Protein 3ZPE (pdb70)

Nearest PDB structures (foldseek):
  4cw8-assembly1_A  TM=9.979E-01  e=3.170E-25  Turkey adenovirus 3
  4d62-assembly1_A  TM=1.005E+00  e=6.856E-25  Avirulent turkey hemorrhagic enteritis virus
  5fjl-assembly1_A  TM=8.825E-01  e=2.917E-10  Raptor siadenovirus A
  5fld-assembly1_A  TM=8.724E-01  e=9.519E-10  Raptor siadenovirus A
  5n83-assembly1_C  TM=3.531E-01  e=8.503E-02  Murine adenovirus 2

Structure (mmCIF, N/CA/C/O backbone):
data_3ZPE
#
_entry.id   3ZPE
#
_cell.length_a   98.570
_cell.length_b   98.570
_cell.length_c   98.570
_cell.angle_alpha   90.00
_cell.angle_beta   90.00
_cell.angle_gamma   90.00
#
_symmetry.space_group_name_H-M   'I 2 3'
#
loop_
_entity.id
_entity.type
_entity.pdbx_description
1 polymer FIBER
2 non-polymer 'PHOSPHATE ION'
3 water water
#
loop_
_atom_site.group_PDB
_atom_site.id
_atom_site.type_symbol
_atom_site.label_atom_id
_atom_site.label_alt_id
_atom_site.label_comp_id
_atom_site.label_asym_id
_atom_site.label_entity_id
_atom_site.label_seq_id
_atom_site.pdbx_PDB_ins_code
_atom_site.Cartn_x
_atom_site.Cartn_y
_atom_site.Cartn_z
_atom_site.occupancy
_atom_site.B_iso_or_equiv
_atom_site.auth_seq_id
_atom_site.auth_comp_id
_atom_site.auth_asym_id
_atom_site.auth_atom_id
_atom_site.pdbx_PDB_model_num
ATOM 1 N N . GLY A 1 53 ? 43.773 40.834 34.054 1.00 61.93 317 GLY A N 1
ATOM 2 C CA . GLY A 1 53 ? 44.675 41.169 32.914 1.00 62.00 317 GLY A CA 1
ATOM 3 C C . GLY A 1 53 ? 43.910 41.408 31.623 1.00 61.70 317 GLY A C 1
ATOM 4 O O . GLY A 1 53 ? 42.679 41.313 31.612 1.00 61.94 317 GLY A O 1
ATOM 5 N N . ARG A 1 54 ? 44.637 41.742 30.547 1.00 61.19 318 ARG A N 1
ATOM 6 C CA . ARG A 1 54 ? 44.069 41.798 29.184 1.00 60.40 318 ARG A CA 1
ATOM 7 C C . ARG A 1 54 ? 44.358 40.514 28.384 1.00 59.03 318 ARG A C 1
ATOM 8 O O . ARG A 1 54 ? 45.151 39.668 28.817 1.00 58.90 318 ARG A O 1
ATOM 16 N N . ALA A 1 55 ? 43.709 40.379 27.225 1.00 57.06 319 ALA A N 1
ATOM 17 C CA . ALA A 1 55 ? 43.650 39.108 26.507 1.00 55.18 319 ALA A CA 1
ATOM 18 C C . ALA A 1 55 ? 44.920 38.785 25.734 1.00 53.99 319 ALA A C 1
ATOM 19 O O . ALA A 1 55 ? 45.339 39.558 24.877 1.00 53.87 319 ALA A O 1
ATOM 21 N N . THR A 1 56 ? 45.518 37.638 26.045 1.00 52.55 320 THR A N 1
ATOM 22 C CA . THR A 1 56 ? 46.751 37.166 25.404 1.00 51.46 320 THR A CA 1
ATOM 23 C C . THR A 1 56 ? 46.460 36.232 24.222 1.00 50.44 320 THR A C 1
ATOM 24 O O . THR A 1 56 ? 45.585 35.371 24.307 1.00 50.34 320 THR A O 1
ATOM 28 N N . ASN A 1 57 ? 47.202 36.391 23.127 1.00 48.70 321 ASN A N 1
ATOM 29 C CA . ASN A 1 57 ? 47.080 35.481 22.001 1.00 46.93 321 ASN A CA 1
ATOM 30 C C . ASN A 1 57 ? 47.801 34.173 22.200 1.00 45.67 321 ASN A C 1
ATOM 31 O O . ASN A 1 57 ? 48.697 34.066 23.027 1.00 45.20 321 ASN A O 1
ATOM 36 N N . GLY A 1 58 ? 47.371 33.176 21.436 1.00 43.98 322 GLY A N 1
ATOM 37 C CA . GLY A 1 58 ? 47.936 31.841 21.456 1.00 42.66 322 GLY A CA 1
ATOM 38 C C . GLY A 1 58 ? 47.353 31.023 20.317 1.00 41.60 322 GLY A C 1
ATOM 39 O O . GLY A 1 58 ? 46.505 31.514 19.578 1.00 41.97 322 GLY A O 1
ATOM 40 N N . GLN A 1 59 ? 47.815 29.786 20.169 1.00 40.93 323 GLN A N 1
ATOM 41 C CA . GLN A 1 59 ? 47.284 28.879 19.161 1.00 40.67 323 GLN A CA 1
ATOM 42 C C . GLN A 1 59 ? 47.584 27.425 19.485 1.00 39.90 323 GLN A C 1
ATOM 43 O O . GLN A 1 59 ? 48.466 27.118 20.302 1.00 40.36 323 GLN A O 1
ATOM 49 N N . PHE A 1 60 ? 46.798 26.551 18.861 1.00 38.52 324 PHE A N 1
ATOM 50 C CA . PHE A 1 60 ? 47.012 25.139 18.855 1.00 37.30 324 PHE A CA 1
ATOM 51 C C . PHE A 1 60 ? 47.306 24.805 17.410 1.00 36.84 324 PHE A C 1
ATOM 52 O O . PHE A 1 60 ? 46.904 25.533 16.497 1.00 37.04 324 PHE A O 1
ATOM 60 N N . VAL A 1 61 ? 47.979 23.685 17.195 1.00 36.54 325 VAL A N 1
ATOM 61 C CA . VAL A 1 61 ? 48.268 23.215 15.847 1.00 36.46 325 VAL A CA 1
ATOM 62 C C . VAL A 1 61 ? 47.800 21.759 15.738 1.00 36.54 325 VAL A C 1
ATOM 63 O O . VAL A 1 61 ? 47.939 20.989 16.684 1.00 35.37 325 VAL A O 1
ATOM 67 N N . THR A 1 62 ? 47.195 21.411 14.603 1.00 36.91 326 THR A N 1
ATOM 68 C CA . THR A 1 62 ? 46.676 20.055 14.379 1.00 37.98 326 THR A CA 1
ATOM 69 C C . THR A 1 62 ? 47.725 19.159 13.725 1.00 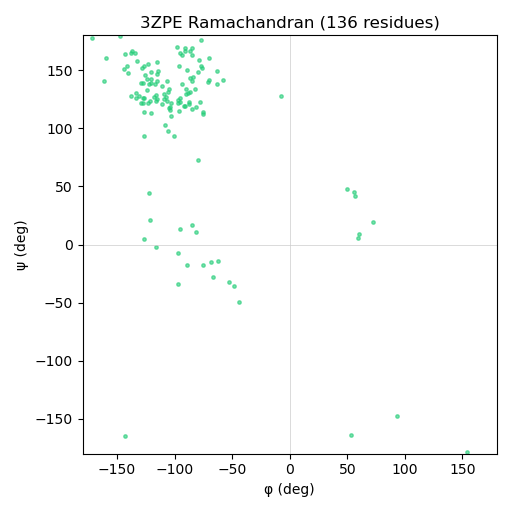39.43 326 THR A C 1
ATOM 70 O O . THR A 1 62 ? 48.761 19.658 13.280 1.00 39.53 326 THR A O 1
ATOM 74 N N . LYS A 1 63 ? 47.449 17.850 13.668 1.00 40.72 327 LYS A N 1
ATOM 75 C CA . LYS A 1 63 ? 48.309 16.870 12.991 1.00 42.24 327 LYS A CA 1
ATOM 76 C C . LYS A 1 63 ? 48.700 17.316 11.583 1.00 42.17 327 LYS A C 1
ATOM 77 O O . LYS A 1 63 ? 49.815 17.071 11.141 1.00 42.68 327 LYS A O 1
ATOM 83 N N . THR A 1 64 ? 47.786 17.980 10.893 1.00 42.68 328 THR A N 1
ATOM 84 C CA . THR A 1 64 ? 48.038 18.394 9.512 1.00 42.69 328 THR A CA 1
ATOM 85 C C . THR A 1 64 ? 48.559 19.823 9.447 1.00 42.68 328 THR A C 1
ATOM 86 O O . THR A 1 64 ? 48.578 20.419 8.385 1.00 43.01 328 THR A O 1
ATOM 90 N N . ALA A 1 65 ? 48.962 20.378 10.587 1.00 42.54 329 ALA A N 1
ATOM 91 C CA . ALA A 1 65 ? 49.524 21.735 10.643 1.00 42.49 329 ALA A CA 1
ATOM 92 C C . ALA A 1 65 ? 48.504 22.866 10.438 1.00 42.54 329 ALA A C 1
ATOM 93 O O . ALA A 1 65 ? 48.881 23.998 10.085 1.00 42.73 329 ALA A O 1
ATOM 95 N N . LYS A 1 66 ? 47.218 22.574 10.635 1.00 41.79 330 LYS A N 1
ATOM 96 C CA . LYS A 1 66 ? 46.238 23.653 10.748 1.00 41.17 330 LYS A CA 1
ATOM 97 C C . LYS A 1 66 ? 46.490 24.367 12.069 1.00 39.97 330 LYS A C 1
ATOM 98 O O . LYS A 1 66 ? 46.801 23.748 13.076 1.00 39.40 330 LYS A O 1
ATOM 104 N N . VAL A 1 67 ? 46.352 25.678 12.041 1.00 39.79 331 VAL A N 1
ATOM 105 C CA . VAL A 1 67 ? 46.578 26.529 13.200 1.00 39.61 331 VAL A CA 1
ATOM 106 C C . VAL A 1 67 ? 45.222 26.998 13.709 1.00 39.15 331 VAL A C 1
ATOM 107 O O . VAL A 1 67 ? 44.450 27.597 12.960 1.00 38.10 331 VAL A O 1
ATOM 111 N N . LEU A 1 68 ? 44.958 26.719 14.991 1.00 39.03 332 LEU A N 1
ATOM 112 C CA . LEU A 1 68 ? 43.720 27.148 15.655 1.00 37.80 332 LEU A CA 1
ATOM 113 C C . LEU A 1 68 ? 44.028 28.266 16.638 1.00 38.00 332 LEU A C 1
ATOM 114 O O . LEU A 1 68 ? 44.552 28.041 17.742 1.00 37.56 332 LEU A O 1
ATOM 119 N N . ARG A 1 69 ? 43.701 29.483 16.232 1.00 38.02 333 ARG A N 1
ATOM 120 C CA . ARG A 1 69 ? 44.045 30.624 17.029 1.00 39.01 333 ARG A CA 1
ATOM 121 C C . ARG A 1 69 ? 43.008 30.898 18.121 1.00 38.69 333 ARG A C 1
ATOM 122 O O . ARG A 1 69 ? 41.803 30.741 17.900 1.00 38.07 333 ARG A O 1
ATOM 130 N N . TYR A 1 70 ? 43.506 31.288 19.294 1.00 37.60 334 TYR A N 1
ATOM 131 C CA . TYR A 1 70 ? 42.663 31.741 20.380 1.00 38.01 334 TYR A CA 1
ATOM 132 C C . TYR A 1 70 ? 43.232 32.963 21.096 1.00 37.94 334 TYR A C 1
ATOM 133 O O . TYR A 1 70 ? 44.402 33.295 20.927 1.00 37.96 334 TYR A O 1
ATOM 142 N N . LYS A 1 71 ? 42.378 33.621 21.876 1.00 38.41 335 LYS A N 1
ATOM 143 C CA . LYS A 1 71 ? 42.768 34.584 22.916 1.00 39.08 335 LYS A CA 1
ATOM 144 C C . LYS A 1 71 ? 42.352 33.992 24.257 1.00 39.54 335 LYS A C 1
ATOM 145 O O . LYS A 1 71 ? 41.316 33.319 24.347 1.00 39.28 335 LYS A O 1
ATOM 151 N N . PHE A 1 72 ? 43.126 34.266 25.304 1.00 39.96 336 PHE A N 1
ATOM 152 C CA . PHE A 1 72 ? 42.762 33.860 26.645 1.00 41.56 336 PHE A CA 1
ATOM 153 C C . PHE A 1 72 ? 43.142 34.865 27.733 1.00 43.19 336 PHE A C 1
ATOM 154 O O . PHE A 1 72 ? 43.983 35.757 27.542 1.00 43.42 336 PHE A O 1
ATOM 162 N N . VAL A 1 73 ? 42.521 34.660 28.884 1.00 44.62 337 VAL A N 1
ATOM 163 C CA . VAL A 1 73 ? 42.754 35.402 30.085 1.00 46.48 337 VAL A CA 1
ATOM 164 C C . VAL A 1 73 ? 42.944 34.353 31.163 1.00 48.23 337 VAL A C 1
ATOM 165 O O . VAL A 1 73 ? 42.125 33.457 31.306 1.00 47.85 337 VAL A O 1
ATOM 169 N N . ARG A 1 74 ? 44.048 34.459 31.900 1.00 50.66 338 ARG A N 1
ATOM 170 C CA . ARG A 1 74 ? 44.409 33.506 32.938 1.00 53.61 338 ARG A CA 1
ATOM 171 C C . ARG A 1 74 ? 44.501 34.272 34.259 1.00 55.18 338 ARG A C 1
ATOM 172 O O . ARG A 1 74 ? 45.376 35.130 34.435 1.00 55.58 338 ARG A O 1
ATOM 180 N N . TRP A 1 75 ? 43.580 33.968 35.170 1.00 56.71 339 TRP A N 1
ATOM 181 C CA . TRP A 1 75 ? 43.465 34.660 36.443 1.00 58.71 339 TRP A CA 1
ATOM 182 C C . TRP A 1 75 ? 43.61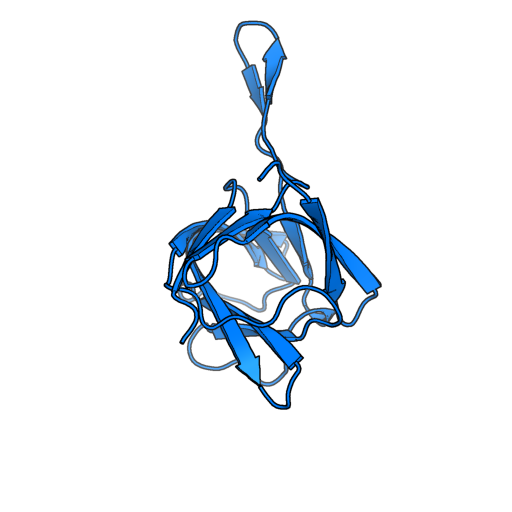1 33.645 37.578 1.00 58.64 339 TRP A C 1
ATOM 183 O O . TRP A 1 75 ? 43.214 33.925 38.705 1.00 59.39 339 TRP A O 1
ATOM 194 N N . ASP A 1 76 ? 44.223 32.492 37.273 1.00 58.86 340 ASP A N 1
ATOM 195 C CA . ASP A 1 76 ? 44.189 31.265 38.107 1.00 57.97 340 ASP A CA 1
ATOM 196 C C . ASP A 1 76 ? 43.523 31.495 39.468 1.00 56.31 340 ASP A C 1
ATOM 197 O O . ASP A 1 76 ? 43.899 32.437 40.180 1.00 56.71 340 ASP A O 1
ATOM 202 N N . ALA A 1 77 ? 42.537 30.676 39.849 1.00 53.43 341 ALA A N 1
ATOM 203 C CA . ALA A 1 77 ? 42.203 29.369 39.260 1.00 50.57 341 ALA A CA 1
ATOM 204 C C . ALA A 1 77 ? 41.353 29.378 37.979 1.00 48.65 341 ALA A C 1
ATOM 205 O O . ALA A 1 77 ? 40.874 28.337 37.534 1.00 48.65 341 ALA A O 1
ATOM 207 N N . LEU A 1 78 ? 41.177 30.540 37.379 1.00 46.37 342 LEU A N 1
ATOM 208 C CA . LEU A 1 78 ? 40.300 30.674 36.243 1.00 44.71 342 LEU A CA 1
ATOM 209 C C . LEU A 1 78 ? 41.081 30.817 34.946 1.00 43.23 342 LEU A C 1
ATOM 210 O O . LEU A 1 78 ? 42.019 31.618 34.860 1.00 43.50 342 LEU A O 1
ATOM 215 N N . LEU A 1 79 ? 40.721 30.033 33.937 1.00 40.39 343 LEU A N 1
ATOM 216 C CA . LEU A 1 79 ? 41.246 30.281 32.609 1.00 38.19 343 LEU A CA 1
ATOM 217 C C . LEU A 1 79 ? 40.087 30.328 31.646 1.00 36.94 343 LEU A C 1
ATOM 218 O O . LEU A 1 79 ? 39.321 29.383 31.549 1.00 36.81 343 LEU A O 1
ATOM 223 N N . ILE A 1 80 ? 39.951 31.448 30.954 1.00 35.34 344 ILE A N 1
ATOM 224 C CA . ILE A 1 80 ? 38.887 31.639 29.999 1.00 33.70 344 ILE A CA 1
ATOM 225 C C . ILE A 1 80 ? 39.523 31.778 28.641 1.00 33.65 344 ILE A C 1
ATOM 226 O O . ILE A 1 80 ? 40.380 32.622 28.450 1.00 33.91 344 ILE A O 1
ATOM 231 N N . ILE A 1 81 ? 39.100 30.951 27.696 1.00 32.76 345 ILE A N 1
ATOM 232 C CA . ILE A 1 81 ? 39.730 30.891 26.372 1.00 32.67 345 ILE A CA 1
ATOM 233 C C . ILE A 1 81 ? 38.692 30.883 25.243 1.00 32.51 345 ILE A C 1
ATOM 234 O O . ILE A 1 81 ? 37.793 30.036 25.223 1.00 33.28 345 ILE A O 1
ATOM 239 N N . GLN A 1 82 ? 38.836 31.807 24.302 1.00 32.00 346 GLN A N 1
ATOM 240 C CA . GLN A 1 82 ? 37.993 31.874 23.119 1.00 32.11 346 GLN A CA 1
ATOM 241 C C . GLN A 1 82 ? 38.784 31.516 21.845 1.00 32.38 346 GLN A C 1
ATOM 242 O O . GLN A 1 82 ? 39.918 31.962 21.680 1.00 32.46 346 GLN A O 1
ATOM 248 N N . PHE A 1 83 ? 38.195 30.711 20.956 1.00 31.77 347 PHE A N 1
ATOM 249 C CA . PHE A 1 83 ? 38.765 30.501 19.613 1.00 31.26 347 PHE A CA 1
ATOM 250 C C . PHE A 1 83 ? 38.329 31.662 18.721 1.00 31.76 347 PHE A C 1
ATOM 251 O O . PHE A 1 83 ? 37.160 32.063 18.747 1.00 31.52 347 PHE A O 1
ATOM 259 N N . ILE A 1 84 ? 39.267 32.226 17.963 1.00 32.64 348 ILE A N 1
ATOM 260 C CA . ILE A 1 84 ? 39.024 33.509 17.274 1.00 33.53 348 ILE A CA 1
ATOM 261 C C . ILE A 1 84 ? 39.041 33.463 15.739 1.00 34.36 348 ILE A C 1
ATOM 262 O O . ILE A 1 84 ? 38.808 34.481 15.098 1.00 34.71 348 ILE A O 1
ATOM 267 N N . ASP A 1 85 ? 39.320 32.296 15.155 1.00 35.17 349 ASP A N 1
ATOM 268 C CA . ASP A 1 85 ? 39.385 32.149 13.695 1.00 35.64 349 ASP A CA 1
ATOM 269 C C . ASP A 1 85 ? 38.049 32.332 12.995 1.00 35.81 349 ASP A C 1
ATOM 270 O O . ASP A 1 85 ? 38.007 32.725 11.830 1.00 36.03 349 ASP A O 1
ATOM 275 N N . ASN A 1 86 ? 36.959 32.025 13.693 1.00 35.42 350 ASN A N 1
ATOM 276 C CA . ASN A 1 86 ? 35.646 32.022 13.063 1.00 35.51 350 ASN A CA 1
ATOM 277 C C . ASN A 1 86 ? 34.633 32.964 13.719 1.00 36.12 350 ASN A C 1
ATOM 278 O O . ASN A 1 86 ? 33.465 32.590 13.910 1.00 35.79 350 ASN A O 1
ATOM 283 N N . ILE A 1 87 ? 35.050 34.185 14.043 1.00 36.62 351 ILE A N 1
ATOM 284 C CA . ILE A 1 87 ? 34.105 35.141 14.607 1.00 37.58 351 ILE A CA 1
ATOM 285 C C . ILE A 1 87 ? 33.236 35.640 13.462 1.00 38.61 351 ILE A C 1
ATOM 286 O O . ILE A 1 87 ? 33.738 36.278 12.537 1.00 39.88 351 ILE A O 1
ATOM 291 N N . GLY A 1 88 ? 31.946 35.325 13.488 1.00 38.38 352 GLY A N 1
ATOM 292 C CA . GLY A 1 88 ? 31.089 35.734 12.384 1.00 39.08 352 GLY A CA 1
ATOM 293 C C . GLY A 1 88 ? 30.878 37.239 12.403 1.00 40.04 352 GLY A C 1
ATOM 294 O O . GLY A 1 88 ? 31.075 37.882 13.431 1.00 39.83 352 GLY A O 1
ATOM 295 N N . VAL A 1 89 ? 30.471 37.797 11.269 1.00 41.58 353 VAL A N 1
ATOM 296 C CA . VAL A 1 89 ? 30.225 39.243 11.149 1.00 43.71 353 VAL A CA 1
ATOM 297 C C . VAL A 1 89 ? 28.998 39.485 10.280 1.00 44.38 353 VAL A C 1
ATOM 298 O O . VAL A 1 89 ? 28.649 38.645 9.434 1.00 44.53 353 VAL A O 1
ATOM 302 N 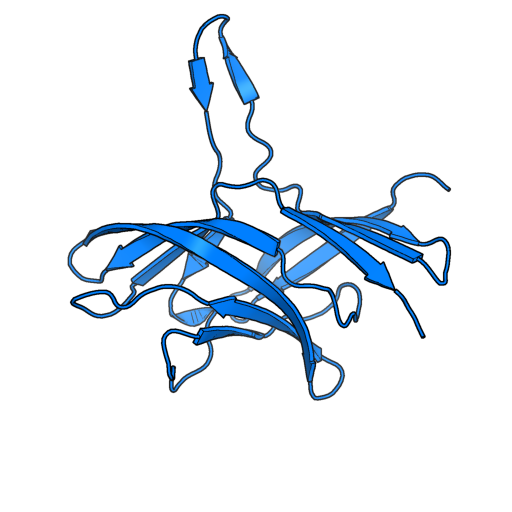N . MET A 1 90 ? 28.338 40.617 10.515 1.00 45.48 354 MET A N 1
ATOM 303 C CA . MET A 1 90 ? 27.401 41.163 9.559 1.00 47.19 354 MET A CA 1
ATOM 304 C C . MET A 1 90 ? 28.201 41.918 8.524 1.00 48.64 354 MET A C 1
ATOM 305 O O . MET A 1 90 ? 28.925 42.860 8.857 1.00 48.40 354 MET A O 1
ATOM 310 N N . GLU A 1 91 ? 28.105 41.461 7.279 1.00 50.44 355 GLU A N 1
ATOM 311 C CA . GLU A 1 91 ? 28.910 42.005 6.182 1.00 52.20 355 GLU A CA 1
ATOM 312 C C . GLU A 1 91 ? 28.226 43.181 5.499 1.00 53.14 355 GLU A C 1
ATOM 313 O O . GLU A 1 91 ? 28.862 43.957 4.773 1.00 54.12 355 GLU A O 1
ATOM 319 N N . ASN A 1 92 ? 26.925 43.289 5.723 1.00 53.43 356 ASN A N 1
ATOM 320 C CA . ASN A 1 92 ? 26.175 44.443 5.321 1.00 53.98 356 ASN A CA 1
ATOM 321 C C . ASN A 1 92 ? 25.083 44.600 6.362 1.00 53.78 356 ASN A C 1
ATOM 322 O O . ASN A 1 92 ? 25.025 43.800 7.302 1.00 53.79 356 ASN A O 1
ATOM 327 N N . PRO A 1 93 ? 24.224 45.633 6.219 1.00 53.37 357 PRO A N 1
ATOM 328 C CA . PRO A 1 93 ? 23.211 45.839 7.255 1.00 52.49 357 PRO A CA 1
ATOM 329 C C . PRO A 1 93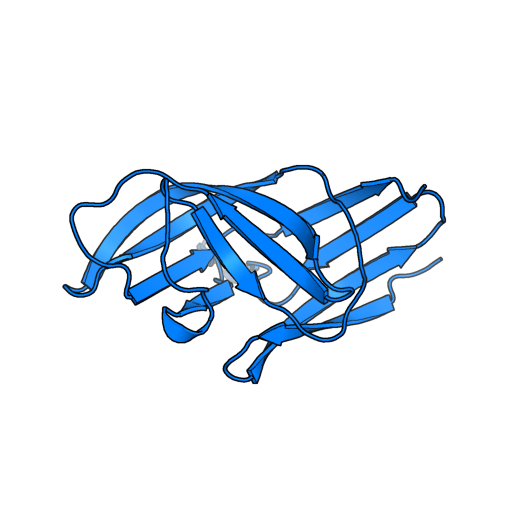 ? 22.179 44.719 7.467 1.00 51.17 357 PRO A C 1
ATOM 330 O O . PRO A 1 93 ? 21.506 44.745 8.490 1.00 51.17 357 PRO A O 1
ATOM 334 N N . THR A 1 94 ? 22.054 43.757 6.550 1.00 49.41 358 THR A N 1
ATOM 335 C CA . THR A 1 94 ? 21.038 42.699 6.710 1.00 48.40 358 THR A CA 1
ATOM 336 C C . THR A 1 94 ? 21.552 41.250 6.618 1.00 47.21 358 THR A C 1
ATOM 337 O O . THR A 1 94 ? 20.759 40.317 6.662 1.00 46.82 358 THR A O 1
ATOM 341 N N . PHE A 1 95 ? 22.860 41.048 6.501 1.00 45.86 359 PHE A N 1
ATOM 342 C CA . PHE A 1 95 ? 23.362 39.688 6.302 1.00 44.61 359 PHE A CA 1
ATOM 343 C C . PHE A 1 95 ? 24.427 39.296 7.310 1.00 43.29 359 PHE A C 1
ATOM 344 O O . PHE A 1 95 ? 25.429 39.995 7.477 1.00 43.01 359 PHE A O 1
ATOM 352 N N . TYR A 1 96 ? 24.196 38.166 7.976 1.00 42.14 360 TYR A N 1
ATOM 353 C CA . TYR A 1 96 ? 25.167 37.626 8.917 1.00 40.69 360 TYR A CA 1
ATOM 354 C C . TYR A 1 96 ? 25.880 36.420 8.321 1.00 40.75 360 TYR A C 1
ATOM 355 O O . TYR A 1 96 ? 25.269 35.393 8.050 1.00 40.79 360 TYR A O 1
ATOM 364 N N . ARG A 1 97 ? 27.188 36.526 8.153 1.00 40.96 361 ARG A N 1
ATOM 365 C CA . ARG A 1 97 ? 27.942 35.366 7.726 1.00 41.15 361 ARG A CA 1
ATOM 366 C C . ARG A 1 97 ? 28.558 34.594 8.895 1.00 40.01 361 ARG A C 1
ATOM 367 O O . ARG A 1 97 ? 29.341 35.152 9.653 1.00 39.81 361 ARG A O 1
ATOM 375 N N . ASN A 1 98 ? 28.238 33.310 9.019 1.00 39.31 362 ASN A N 1
ATOM 376 C CA . ASN A 1 98 ? 28.985 32.448 9.926 1.00 38.99 362 ASN A CA 1
ATOM 377 C C . ASN A 1 98 ? 30.285 32.084 9.312 1.00 38.31 362 ASN A C 1
ATOM 378 O O . ASN A 1 98 ? 30.411 32.008 8.099 1.00 39.12 362 ASN A O 1
ATOM 383 N N . LYS A 1 99 ? 31.241 31.791 10.170 1.00 37.46 363 LYS A N 1
ATOM 384 C CA . LYS A 1 99 ? 32.520 31.327 9.737 1.00 37.06 363 LYS A CA 1
ATOM 385 C C . LYS A 1 99 ? 32.770 29.988 10.397 1.00 36.70 363 LYS A C 1
ATOM 386 O O . LYS A 1 99 ? 32.238 29.720 11.461 1.00 36.24 363 LYS A O 1
ATOM 392 N N . SER A 1 100 ? 33.607 29.161 9.779 1.00 36.31 364 SER A N 1
ATOM 393 C CA . SER A 1 100 ? 33.820 27.805 10.263 1.00 35.79 364 SER A CA 1
ATOM 394 C C . SER A 1 100 ? 35.233 27.577 10.732 1.00 35.31 364 SER A C 1
ATOM 395 O O . SER A 1 100 ? 36.167 28.036 10.089 1.00 33.95 364 SER A O 1
ATOM 398 N N . ILE A 1 101 ? 35.389 26.838 11.831 1.00 34.49 365 ILE A N 1
ATOM 399 C CA . ILE A 1 101 ? 36.635 26.132 12.028 1.00 34.99 365 ILE A CA 1
ATOM 400 C C . ILE A 1 101 ? 36.476 24.782 11.335 1.00 35.71 365 ILE A C 1
ATOM 401 O O . ILE A 1 101 ? 35.598 23.985 11.674 1.00 35.38 365 ILE A O 1
ATOM 406 N N . GLU A 1 102 ? 37.346 24.532 10.376 1.00 36.92 366 GLU A N 1
ATOM 407 C CA . GLU A 1 102 ? 37.215 23.383 9.504 1.00 38.57 366 GLU A CA 1
ATOM 408 C C . GLU A 1 102 ? 38.224 22.321 9.920 1.00 38.96 366 GLU A C 1
ATOM 409 O O . GLU A 1 102 ? 39.424 22.542 9.865 1.00 39.19 366 GLU A O 1
ATOM 415 N N . LEU A 1 103 ? 37.731 21.176 10.365 1.00 38.91 367 LEU A N 1
ATOM 416 C CA . LEU A 1 103 ? 38.608 20.094 10.751 1.00 39.56 367 LEU A CA 1
ATOM 417 C C . LEU A 1 103 ? 38.400 18.893 9.836 1.00 39.68 367 LEU A C 1
ATOM 418 O O . LEU A 1 103 ? 37.282 18.396 9.704 1.00 39.16 367 LEU A O 1
ATOM 423 N N . ARG A 1 104 ? 39.477 18.445 9.199 1.00 40.56 368 ARG A N 1
ATOM 424 C CA . ARG A 1 104 ? 39.412 17.337 8.226 1.00 41.87 368 ARG A CA 1
ATOM 425 C C . ARG A 1 104 ? 39.631 15.982 8.879 1.00 41.69 368 ARG A C 1
ATOM 426 O O . ARG A 1 104 ? 40.101 15.921 10.014 1.00 41.62 368 ARG A O 1
ATOM 434 N N . SER A 1 105 ? 39.322 14.913 8.132 1.00 41.57 369 SER A N 1
ATOM 435 C CA . SER A 1 105 ? 39.551 13.510 8.523 1.00 41.82 369 SER A CA 1
ATOM 436 C C . SER A 1 105 ? 40.909 13.261 9.152 1.00 40.78 369 SER A C 1
ATOM 437 O O . SER A 1 105 ? 41.018 12.624 10.190 1.00 39.94 369 SER A O 1
ATOM 440 N N . ALA A 1 106 ? 41.938 13.746 8.474 1.00 40.38 370 ALA A N 1
ATOM 441 C CA . ALA A 1 106 ? 43.317 13.565 8.880 1.00 40.57 370 ALA A CA 1
ATOM 442 C C . ALA A 1 106 ? 43.720 14.314 10.176 1.00 40.85 370 ALA A C 1
ATOM 443 O O . ALA A 1 106 ? 44.775 14.010 10.744 1.00 40.62 370 ALA A O 1
ATOM 445 N N . ASP A 1 107 ? 42.901 15.285 10.624 1.00 41.16 371 ASP A N 1
ATOM 446 C CA . ASP A 1 107 ? 43.064 15.924 11.958 1.00 41.62 371 ASP A CA 1
ATOM 447 C C . ASP A 1 107 ? 42.595 15.038 13.131 1.00 42.26 371 ASP A C 1
ATOM 448 O O . ASP A 1 107 ? 42.963 15.292 14.289 1.00 41.88 371 ASP A O 1
ATOM 453 N N . PHE A 1 108 ? 41.790 14.009 12.832 1.00 43.37 372 PHE A N 1
ATOM 454 C CA . PHE A 1 108 ? 41.208 13.123 13.865 1.00 44.80 372 PHE A CA 1
ATOM 455 C C . PHE A 1 108 ? 41.978 11.828 14.102 1.00 45.69 372 PHE A C 1
ATOM 456 O O . PHE A 1 108 ? 42.646 11.313 13.200 1.00 46.38 372 PHE A O 1
ATOM 464 N N . LEU A 1 109 ? 41.855 11.284 15.309 1.00 46.65 373 LEU A N 1
ATOM 465 C CA . LEU A 1 109 ? 42.422 9.973 15.614 1.00 47.65 373 LEU A CA 1
ATOM 466 C C . LEU A 1 109 ? 41.596 8.824 15.035 1.00 49.09 373 LEU A C 1
ATOM 467 O O . LEU A 1 109 ? 40.375 8.939 14.844 1.00 49.36 373 LEU A O 1
ATOM 472 N N . SER A 1 110 ? 42.288 7.721 14.751 1.00 50.75 374 SER A N 1
ATOM 473 C CA . SER A 1 110 ? 41.675 6.480 14.276 1.00 52.21 374 SER A CA 1
ATOM 474 C C . SER A 1 110 ? 42.029 5.316 15.224 1.00 53.24 374 SER A C 1
ATOM 475 O O . SER A 1 110 ? 43.171 5.240 15.710 1.00 53.57 374 SER A O 1
ATOM 478 N N . PRO A 1 111 ? 41.051 4.427 15.540 1.00 54.19 375 PRO A N 1
ATOM 479 C CA . PRO A 1 111 ? 39.626 4.383 15.124 1.00 54.67 375 PRO A CA 1
ATOM 480 C C . PRO A 1 111 ? 38.689 5.324 15.900 1.00 54.88 375 PRO A C 1
ATOM 481 O O . PRO A 1 111 ? 38.893 5.584 17.093 1.00 55.50 375 PRO A O 1
ATOM 485 N N . MET A 1 112 ? 37.656 5.810 15.223 1.00 54.88 376 MET A N 1
ATOM 486 C CA . MET A 1 112 ? 36.635 6.617 15.857 1.00 54.83 376 MET A CA 1
ATOM 487 C C . MET A 1 112 ? 35.566 5.694 16.455 1.00 54.22 376 MET A C 1
ATOM 488 O O . MET A 1 112 ? 35.055 4.802 15.776 1.00 54.32 376 MET A O 1
ATOM 493 N N . LEU A 1 113 ? 35.214 5.925 17.716 1.00 53.40 377 LEU A N 1
ATOM 494 C CA . LEU A 1 113 ? 34.146 5.168 18.366 1.00 52.53 377 LEU A CA 1
ATOM 495 C C . LEU A 1 113 ? 33.053 6.055 18.930 1.00 51.52 377 LEU A C 1
ATOM 496 O O . LEU A 1 113 ? 33.353 7.110 19.473 1.00 51.59 377 LEU A O 1
ATOM 501 N N . ASN A 1 114 ? 31.798 5.617 18.832 1.00 50.45 378 ASN A N 1
ATOM 502 C CA . ASN A 1 114 ? 30.665 6.299 19.502 1.00 49.52 378 ASN A CA 1
ATOM 503 C C . ASN A 1 114 ? 30.479 7.788 19.136 1.00 47.54 378 ASN A C 1
ATOM 504 O O . ASN A 1 114 ? 30.205 8.620 20.006 1.00 47.04 378 ASN A O 1
ATOM 509 N N . ASN A 1 115 ? 30.635 8.105 17.852 1.00 44.93 379 ASN A N 1
ATOM 510 C CA . ASN A 1 115 ? 30.518 9.473 17.364 1.00 43.36 379 ASN A CA 1
ATOM 511 C C . ASN A 1 115 ? 31.363 10.458 18.192 1.00 40.85 379 ASN A C 1
ATOM 512 O O . ASN A 1 115 ? 30.894 11.505 18.628 1.00 39.44 379 ASN A O 1
ATOM 517 N N . THR A 1 116 ? 32.613 10.079 18.412 1.00 38.77 380 THR A N 1
ATOM 518 C CA . THR A 1 116 ? 33.550 10.869 19.179 1.00 36.69 380 THR A CA 1
ATOM 519 C C . THR A 1 116 ? 34.789 11.072 18.328 1.00 36.26 380 THR A C 1
ATOM 520 O O . THR A 1 116 ? 35.465 10.108 17.989 1.00 36.01 380 THR A O 1
ATOM 524 N N . TYR A 1 117 ? 35.049 12.322 17.943 1.00 35.31 381 TYR A N 1
ATOM 525 C CA . TYR A 1 117 ? 36.198 12.636 17.118 1.00 35.32 381 TYR A CA 1
ATOM 526 C C . TYR A 1 117 ? 37.209 13.389 17.942 1.00 35.09 381 TYR A C 1
ATOM 527 O O . TYR A 1 117 ? 36.908 14.403 18.554 1.00 34.14 381 TYR A O 1
ATOM 536 N N . ILE A 1 118 ? 38.422 12.861 17.951 1.00 35.27 382 ILE A N 1
ATOM 537 C CA . ILE A 1 118 ? 39.473 13.354 18.797 1.00 35.25 382 ILE A CA 1
ATOM 538 C C . ILE A 1 118 ? 40.521 14.021 17.943 1.00 36.32 382 ILE A C 1
ATOM 539 O O . ILE A 1 118 ? 41.100 13.390 17.048 1.00 36.34 382 ILE A O 1
ATOM 544 N N . VAL A 1 119 ? 40.748 15.300 18.234 1.00 36.81 383 VAL A N 1
ATOM 545 C CA . VAL A 1 119 ? 41.723 16.108 17.552 1.00 37.06 383 VAL A CA 1
ATOM 546 C C . VAL A 1 119 ? 42.939 16.315 18.466 1.00 37.72 383 VAL A C 1
ATOM 547 O O . VAL A 1 119 ? 42.907 17.171 19.350 1.00 38.09 383 VAL A O 1
ATOM 551 N N . PRO A 1 120 ? 44.010 15.508 18.281 1.00 38.53 384 PRO A N 1
ATOM 552 C CA . PRO A 1 120 ? 45.246 15.774 19.031 1.00 38.92 384 PRO A CA 1
ATOM 553 C C . PRO A 1 120 ? 45.803 17.131 18.622 1.00 39.12 384 PRO A C 1
ATOM 554 O O . PRO A 1 120 ? 45.774 17.487 17.443 1.00 38.43 384 PRO A O 1
ATOM 558 N N . LEU A 1 121 ? 46.262 17.892 19.604 1.00 39.67 385 LEU A N 1
ATOM 559 C CA . LEU A 1 121 ? 46.771 19.239 19.361 1.00 40.91 385 LEU A CA 1
ATOM 560 C C . LEU A 1 121 ? 48.181 19.424 19.935 1.00 42.38 385 LEU A C 1
ATOM 561 O O . LEU A 1 121 ? 48.593 18.750 20.880 1.00 41.67 385 LEU A O 1
ATOM 566 N N . ASN A 1 122 ? 48.925 20.332 19.345 1.00 44.87 386 ASN A N 1
ATOM 567 C CA . ASN A 1 122 ? 50.225 20.668 19.892 1.00 47.97 386 ASN A CA 1
ATOM 568 C C . ASN A 1 122 ? 50.268 22.136 20.253 1.00 48.43 386 ASN A C 1
ATOM 569 O O . ASN A 1 122 ? 49.689 22.982 19.552 1.00 49.03 386 ASN A O 1
ATOM 574 N N . GLY A 1 123 ? 50.940 22.432 21.359 1.00 49.13 387 GLY A N 1
ATOM 575 C CA . GLY A 1 123 ? 51.169 23.810 21.767 1.00 49.56 387 GLY A CA 1
ATOM 576 C C . GLY A 1 123 ? 50.073 24.237 22.712 1.00 50.02 387 GLY A C 1
ATOM 577 O O . GLY A 1 123 ? 49.577 23.429 23.500 1.00 49.78 387 GLY A O 1
ATOM 578 N N . GLY A 1 124 ? 49.729 25.521 22.642 1.00 50.40 388 GLY A N 1
ATOM 579 C CA . GLY A 1 124 ? 48.621 26.093 23.409 1.00 50.52 388 GLY A CA 1
ATOM 580 C C . GLY A 1 124 ? 48.652 25.847 24.908 1.00 50.27 388 GLY A C 1
ATOM 581 O O . GLY A 1 124 ? 49.683 25.466 25.463 1.00 50.80 388 GLY A O 1
ATOM 582 N N . VAL A 1 125 ? 47.502 26.063 25.543 1.00 49.80 389 VAL A N 1
ATOM 583 C CA . VAL A 1 125 ? 47.284 25.818 26.962 1.00 48.66 389 VAL A CA 1
ATOM 584 C C . VAL A 1 125 ? 46.861 24.354 27.198 1.00 47.88 389 VAL A C 1
ATOM 585 O O . VAL A 1 125 ? 46.535 23.639 26.249 1.00 47.85 389 VAL A O 1
ATOM 589 N N . ARG A 1 126 ? 46.894 23.904 28.451 1.00 47.14 390 ARG A N 1
ATOM 590 C CA . ARG A 1 126 ? 46.595 22.513 28.803 1.00 46.27 390 ARG A CA 1
ATOM 591 C C . ARG A 1 126 ? 45.522 22.428 29.875 1.00 44.91 390 ARG A C 1
ATOM 592 O O . ARG A 1 126 ? 45.830 22.469 31.079 1.00 45.21 390 ARG A O 1
ATOM 600 N N . VAL A 1 127 ? 44.268 22.286 29.441 1.00 42.87 391 VAL A N 1
ATOM 601 C CA . VAL A 1 127 ? 43.118 22.363 30.342 1.00 40.67 391 VAL A CA 1
ATOM 602 C C . VAL A 1 127 ? 42.177 21.179 30.228 1.00 39.29 391 VAL A C 1
ATOM 603 O O . VAL A 1 127 ? 42.095 20.543 29.183 1.00 38.58 391 VAL A O 1
ATOM 607 N N . GLU A 1 128 ? 41.502 20.899 31.341 1.00 37.45 392 GLU A N 1
ATOM 608 C CA . GLU A 1 128 ? 40.343 20.051 31.394 1.00 36.21 392 GLU A CA 1
ATOM 609 C C . GLU A 1 128 ? 39.133 20.990 31.454 1.00 34.72 392 GLU A C 1
ATOM 610 O O . GLU A 1 128 ? 38.737 21.463 32.541 1.00 35.06 392 GLU A O 1
ATOM 616 N N . SER A 1 129 ? 38.565 21.294 30.293 1.00 31.58 393 SER A N 1
ATOM 617 C CA . SER A 1 1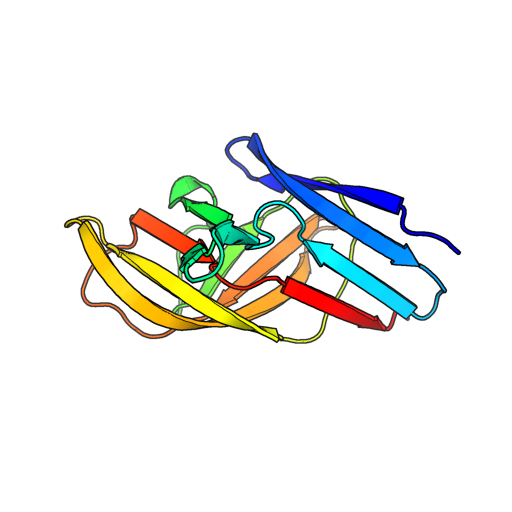29 ? 37.477 22.256 30.247 1.00 29.88 393 SER A CA 1
ATOM 618 C C . SER A 1 129 ? 36.112 21.586 30.536 1.00 28.56 393 SER A C 1
ATOM 619 O O . SER A 1 129 ? 35.986 20.352 30.524 1.00 28.42 393 SER A O 1
ATOM 622 N N . PRO A 1 130 ? 35.083 22.397 30.739 1.00 27.25 394 PRO A N 1
ATOM 623 C CA . PRO A 1 130 ? 33.743 21.823 30.661 1.00 26.99 394 PRO A CA 1
ATOM 624 C C . PRO A 1 130 ? 33.361 21.616 29.198 1.00 26.34 394 PRO A C 1
ATOM 625 O O . PRO A 1 130 ? 34.137 21.966 28.275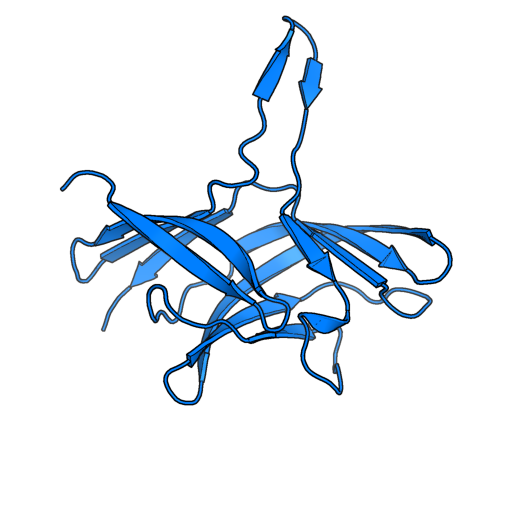 1.00 25.65 394 PRO A O 1
ATOM 629 N N . THR A 1 131 ? 32.190 21.017 29.003 1.00 26.51 395 THR A N 1
ATOM 630 C CA . THR A 1 131 ? 31.656 20.721 27.689 1.00 26.37 395 THR A CA 1
ATOM 631 C C . THR A 1 131 ? 30.837 21.897 27.265 1.00 27.01 395 THR A C 1
ATOM 632 O O . THR A 1 131 ? 30.062 22.427 28.058 1.00 26.67 395 THR A O 1
ATOM 636 N N . ILE A 1 132 ? 31.044 22.329 26.022 1.00 27.21 396 ILE A N 1
ATOM 637 C CA . ILE A 1 132 ? 30.231 23.379 25.433 1.00 27.12 396 ILE A CA 1
ATOM 638 C C . ILE A 1 132 ? 29.577 22.808 24.203 1.00 27.30 396 ILE A C 1
ATOM 639 O O . ILE A 1 132 ? 30.207 22.050 23.478 1.00 26.66 396 ILE A O 1
ATOM 644 N N . PRO A 1 133 ? 28.292 23.137 23.997 1.00 27.38 397 PRO A N 1
ATOM 645 C CA . PRO A 1 133 ? 27.585 22.726 22.812 1.00 27.57 397 PRO A CA 1
ATOM 646 C C . PRO A 1 133 ? 27.864 23.695 21.674 1.00 27.52 397 PRO A C 1
ATOM 647 O O . PRO A 1 133 ? 28.002 24.904 21.909 1.00 27.86 397 PRO A O 1
ATOM 651 N N . VAL A 1 134 ? 27.947 23.184 20.454 1.00 27.03 398 VAL A N 1
ATOM 652 C CA . VAL A 1 134 ? 28.286 24.034 19.299 1.00 27.29 398 VAL A CA 1
ATOM 653 C C . VAL A 1 134 ? 27.402 23.717 18.090 1.00 28.75 398 VAL A C 1
ATOM 654 O O . VAL A 1 134 ? 26.709 22.696 18.098 1.00 28.52 398 VAL A O 1
ATOM 658 N N . GLN A 1 135 ? 27.416 24.591 17.075 1.00 29.50 399 GLN A N 1
ATOM 659 C CA . GLN A 1 135 ? 26.796 24.284 15.781 1.00 31.10 399 GLN A CA 1
ATOM 660 C C . GLN A 1 135 ? 27.844 23.579 14.959 1.00 31.75 399 GLN A C 1
ATOM 661 O O . GLN A 1 135 ? 28.936 24.098 14.763 1.00 32.38 399 GLN A O 1
ATOM 667 N N . LEU A 1 136 ? 27.528 22.371 14.515 1.00 32.77 400 LEU A N 1
ATOM 668 C CA . LEU A 1 136 ? 28.409 21.616 13.646 1.00 33.64 400 LEU A CA 1
ATOM 669 C C . LEU A 1 136 ? 27.774 21.438 12.290 1.00 34.19 400 LEU A C 1
ATOM 670 O O . LEU A 1 136 ? 26.547 21.338 12.173 1.00 34.24 400 LEU A O 1
ATOM 675 N N . GLU A 1 137 ? 28.611 21.367 11.274 1.00 34.85 401 GLU A N 1
ATOM 676 C CA . GLU A 1 137 ? 28.185 20.814 10.012 1.00 36.10 401 GLU A CA 1
ATOM 677 C C . GLU A 1 137 ? 29.140 19.679 9.740 1.00 36.20 401 GLU A C 1
ATOM 678 O O . GLU A 1 137 ? 30.354 19.871 9.730 1.00 36.07 401 GLU A O 1
ATOM 684 N N . VAL A 1 138 ? 28.581 18.487 9.583 1.00 37.29 402 VAL A N 1
ATOM 685 C CA . VAL A 1 138 ? 29.343 17.270 9.348 1.00 37.92 402 VAL A CA 1
ATOM 686 C C . VAL A 1 138 ? 29.231 16.930 7.861 1.00 38.97 402 VAL A C 1
ATOM 687 O O . VAL A 1 138 ? 28.139 16.597 7.382 1.00 39.02 402 VAL A O 1
ATOM 691 N N . ILE A 1 139 ? 30.352 17.076 7.141 1.00 39.32 403 ILE A N 1
ATOM 692 C CA . ILE A 1 139 ? 30.445 16.798 5.693 1.00 39.99 403 ILE A CA 1
ATOM 693 C C . ILE A 1 139 ? 30.876 15.332 5.467 1.00 40.42 403 ILE A C 1
ATOM 694 O O . ILE A 1 139 ? 31.966 14.928 5.889 1.00 39.21 403 ILE A O 1
ATOM 699 N N . LEU A 1 140 ? 30.029 14.547 4.806 1.00 41.35 404 LEU A N 1
ATOM 700 C CA . LEU A 1 140 ? 30.363 13.151 4.502 1.00 43.26 404 LEU A CA 1
ATOM 701 C C . LEU A 1 140 ? 31.185 13.012 3.218 1.00 44.52 404 LEU A C 1
ATOM 702 O O . LEU A 1 140 ? 31.215 13.928 2.399 1.00 44.25 404 LEU A O 1
ATOM 707 N N . GLU A 1 141 ? 31.832 11.863 3.029 1.00 46.76 405 GLU A N 1
ATOM 708 C CA . GLU A 1 141 ? 32.612 11.611 1.800 1.00 48.89 405 GLU A CA 1
ATOM 709 C C . GLU A 1 141 ? 31.841 11.838 0.495 1.00 49.42 405 GLU A C 1
ATOM 710 O O . GLU A 1 141 ? 32.424 12.264 -0.507 1.00 49.74 405 GLU A O 1
ATOM 716 N N . ASN A 1 142 ? 30.537 11.576 0.517 1.00 50.52 406 ASN A N 1
ATOM 717 C CA . ASN A 1 142 ? 29.697 11.780 -0.654 1.00 51.87 406 ASN A CA 1
ATOM 718 C C . ASN A 1 142 ? 29.194 13.237 -0.789 1.00 52.47 406 ASN A C 1
ATOM 719 O O . ASN A 1 142 ? 28.235 13.507 -1.530 1.00 52.89 406 ASN A O 1
ATOM 724 N N . ASN A 1 143 ? 29.850 14.148 -0.058 1.00 52.77 407 ASN A N 1
ATOM 725 C CA . ASN A 1 143 ? 29.503 15.595 0.064 1.00 52.44 407 ASN A CA 1
ATOM 726 C C . ASN A 1 143 ? 28.116 15.917 0.613 1.00 51.50 407 ASN A C 1
ATOM 727 O O . ASN A 1 143 ? 27.704 17.082 0.651 1.00 51.42 407 ASN A O 1
ATOM 732 N N . SER A 1 144 ? 27.395 14.886 1.032 1.00 50.78 408 SER A N 1
ATOM 733 C CA . SER A 1 144 ? 26.203 15.087 1.834 1.00 50.36 408 SER A CA 1
ATOM 734 C C . SER A 1 144 ? 26.645 15.745 3.161 1.00 49.91 408 SER A C 1
ATOM 735 O O . SER A 1 144 ? 27.779 15.518 3.613 1.00 49.41 408 SER A O 1
ATOM 738 N N . SER A 1 145 ? 25.777 16.575 3.758 1.00 49.12 409 SER A N 1
ATOM 739 C CA . SER A 1 145 ? 26.111 17.254 5.015 1.00 48.38 409 SER A CA 1
ATOM 740 C C . SER A 1 145 ? 24.941 17.332 5.992 1.00 47.82 409 SER A C 1
ATOM 741 O O . SER A 1 145 ? 23.767 17.438 5.588 1.00 47.98 409 SER A O 1
ATOM 744 N N . PHE A 1 146 ? 25.287 17.285 7.279 1.00 46.48 410 PHE A N 1
ATOM 745 C CA . PHE A 1 146 ? 24.321 17.249 8.374 1.00 45.54 410 PHE A CA 1
ATOM 746 C C . PHE A 1 146 ? 24.606 18.350 9.407 1.00 44.25 410 PHE A C 1
ATOM 747 O O . PHE A 1 146 ? 25.737 18.476 9.890 1.00 43.27 410 PHE A O 1
ATOM 755 N N . ILE A 1 147 ? 23.598 19.170 9.701 1.00 42.53 411 ILE A N 1
ATOM 756 C CA . ILE A 1 147 ? 23.738 20.214 10.698 1.00 41.80 411 ILE A CA 1
ATOM 757 C C . ILE A 1 147 ? 23.363 19.608 12.043 1.00 40.92 411 ILE A C 1
ATOM 758 O O . ILE A 1 147 ? 22.299 18.983 12.159 1.00 41.09 411 ILE A O 1
ATOM 763 N N . GLN A 1 148 ? 24.223 19.801 13.054 1.00 39.18 412 GLN A N 1
ATOM 764 C CA . GLN A 1 148 ? 24.071 19.158 14.356 1.00 37.29 412 GLN A CA 1
ATOM 765 C C . GLN A 1 148 ? 24.495 20.033 15.502 1.00 35.81 412 GLN A C 1
ATOM 766 O O . GLN A 1 148 ? 25.374 20.852 15.342 1.00 35.26 412 GLN A O 1
ATOM 772 N N . VAL A 1 149 ? 23.883 19.826 16.669 1.00 34.49 413 VAL A N 1
ATOM 773 C CA . VAL A 1 149 ? 24.457 20.268 17.922 1.00 33.09 413 VAL A CA 1
ATOM 774 C C . VAL A 1 149 ? 25.613 19.310 18.303 1.00 33.16 413 VAL A C 1
ATOM 775 O O . VAL A 1 149 ? 25.390 18.121 18.608 1.00 33.87 413 VAL A O 1
ATOM 779 N N . GLY A 1 150 ? 26.836 19.827 18.263 1.00 30.94 414 GLY A N 1
ATOM 780 C CA . GLY A 1 150 ? 27.995 19.095 18.779 1.00 29.67 414 GLY A CA 1
ATOM 781 C C . GLY A 1 150 ? 28.318 19.477 20.210 1.00 28.61 414 GLY A C 1
ATOM 782 O O . GLY A 1 150 ? 27.825 20.496 20.726 1.00 28.48 414 GLY A O 1
ATOM 783 N N . PHE A 1 151 ? 29.132 18.662 20.870 1.00 27.58 415 PHE A N 1
ATOM 784 C CA . PHE A 1 151 ? 29.565 18.944 22.223 1.00 27.30 415 PHE A CA 1
ATOM 785 C C . PHE A 1 151 ? 31.079 18.867 22.269 1.00 27.63 415 PHE A C 1
ATOM 786 O O . PHE A 1 151 ? 31.672 17.825 21.960 1.00 28.14 415 PHE A O 1
ATOM 794 N N . VAL A 1 152 ? 31.711 19.962 22.673 1.00 27.63 416 VAL A N 1
ATOM 795 C CA . VAL A 1 152 ? 33.179 20.057 22.599 1.00 27.64 416 VAL A CA 1
ATOM 796 C C . VAL A 1 152 ? 33.783 20.208 23.992 1.00 28.42 416 VAL A C 1
ATOM 797 O O . VAL A 1 152 ? 33.236 20.925 24.842 1.00 28.67 416 VAL A O 1
ATOM 801 N N . ARG A 1 153 ? 34.885 19.505 24.239 1.00 28.74 417 ARG A N 1
ATOM 802 C CA . ARG A 1 153 ? 35.697 19.725 25.446 1.00 29.29 417 ARG A CA 1
ATOM 803 C C . ARG A 1 153 ? 37.170 19.812 25.047 1.00 29.68 417 ARG A C 1
ATOM 804 O O . ARG A 1 153 ? 37.588 19.219 24.029 1.00 29.55 417 ARG A O 1
ATOM 812 N N . LEU A 1 154 ? 37.967 20.442 25.911 1.00 29.14 418 LEU A N 1
ATOM 813 C CA . LEU A 1 154 ? 39.423 20.302 25.859 1.00 29.72 418 LEU A CA 1
ATOM 814 C C . LEU A 1 154 ? 39.810 19.387 27.009 1.00 30.68 418 LEU A C 1
ATOM 815 O O . LEU A 1 154 ? 39.260 19.505 28.127 1.00 30.69 418 LEU A O 1
ATOM 820 N N . THR A 1 155 ? 40.668 18.419 26.719 1.00 32.00 419 THR A N 1
ATOM 821 C CA . THR A 1 155 ? 41.160 17.479 27.719 1.00 33.63 419 THR A CA 1
ATOM 822 C C . THR A 1 155 ? 42.691 17.341 27.533 1.00 35.59 419 THR A C 1
ATOM 823 O O . THR A 1 155 ? 43.252 17.806 26.528 1.00 35.71 419 THR A O 1
ATOM 827 N N . VAL A 1 156 ? 43.372 16.774 28.521 1.00 37.92 420 VAL A N 1
ATOM 828 C CA . VAL A 1 156 ? 44.818 16.565 28.411 1.00 39.66 420 VAL A CA 1
ATOM 829 C C . VAL A 1 156 ? 45.148 15.071 28.420 1.00 41.50 420 VAL A C 1
ATOM 830 O O . VAL A 1 156 ? 44.678 14.313 29.292 1.00 42.00 420 VAL A O 1
ATOM 834 N N . LYS A 1 157 ? 45.934 14.650 27.433 1.00 42.95 421 LYS A N 1
ATOM 835 C CA . LYS A 1 157 ? 46.440 13.282 27.405 1.00 45.15 421 LYS A CA 1
ATOM 836 C C . LYS A 1 157 ? 47.915 13.247 26.976 1.00 46.07 421 LYS A C 1
ATOM 837 O O . LYS A 1 157 ? 48.296 13.821 25.954 1.00 46.52 421 LYS A O 1
ATOM 843 N N . ASN A 1 158 ? 48.731 12.584 27.786 1.00 47.48 422 ASN A N 1
ATOM 844 C CA . ASN A 1 158 ? 50.180 12.484 27.545 1.00 48.99 422 ASN A CA 1
ATOM 845 C C . ASN A 1 158 ? 50.824 13.871 27.416 1.00 48.73 422 ASN A C 1
ATOM 846 O O . ASN A 1 158 ? 51.622 14.136 26.500 1.00 48.96 422 ASN A O 1
ATOM 851 N N . GLY A 1 159 ? 50.426 14.751 28.342 1.00 48.05 423 GLY A N 1
ATOM 852 C CA . GLY A 1 159 ? 50.829 16.142 28.352 1.00 46.80 423 GLY A CA 1
ATOM 853 C C . GLY A 1 159 ? 50.420 16.897 27.112 1.00 46.73 423 GLY A C 1
ATOM 854 O O . GLY A 1 159 ? 50.854 18.029 26.910 1.00 46.52 423 GLY A O 1
ATOM 855 N N . ASN A 1 160 ? 49.597 16.287 26.259 1.00 45.95 424 ASN A N 1
ATOM 856 C CA . ASN A 1 160 ? 49.132 17.008 25.074 1.00 45.52 424 ASN A CA 1
ATOM 857 C C . ASN A 1 160 ? 47.661 17.438 25.188 1.00 44.08 424 ASN A C 1
ATOM 858 O O . ASN A 1 160 ? 46.823 16.679 25.706 1.00 44.40 424 ASN A O 1
ATOM 863 N N . PRO A 1 161 ? 47.350 18.647 24.710 1.00 42.19 425 PRO A N 1
ATOM 864 C CA . PRO A 1 161 ? 45.944 18.994 24.618 1.00 41.30 425 PRO A CA 1
ATOM 865 C C . PRO A 1 161 ? 45.239 18.204 23.494 1.00 40.29 425 PRO A C 1
ATOM 866 O O . PRO A 1 161 ? 45.815 18.002 22.419 1.00 40.26 425 PRO A O 1
ATOM 870 N N . HIS A 1 162 ? 44.013 17.763 23.777 1.00 37.68 426 HIS A N 1
ATOM 871 C CA . HIS A 1 162 ? 43.135 17.168 22.798 1.00 35.65 426 HIS A CA 1
ATOM 872 C C . HIS A 1 162 ? 41.767 17.840 22.833 1.00 34.37 426 HIS A C 1
ATOM 873 O O . HIS A 1 162 ? 41.224 18.101 23.910 1.00 34.12 426 HIS A O 1
ATOM 880 N N . MET A 1 163 ? 41.208 18.079 21.653 1.00 32.37 427 MET A N 1
ATOM 881 C CA . MET A 1 163 ? 39.856 18.588 21.511 1.00 31.27 427 MET A CA 1
ATOM 882 C C . MET A 1 163 ? 38.928 17.413 21.258 1.00 30.45 427 MET A C 1
ATOM 883 O O . MET A 1 163 ? 39.157 16.634 20.342 1.00 30.77 427 MET A O 1
ATOM 888 N N . ILE A 1 164 ? 37.905 17.275 22.093 1.00 29.97 428 ILE A N 1
ATOM 889 C CA . ILE A 1 164 ? 36.970 16.153 21.995 1.00 29.66 428 ILE A CA 1
ATOM 890 C C . ILE A 1 164 ? 35.711 16.718 21.354 1.00 29.49 428 ILE A C 1
ATOM 891 O O . ILE A 1 164 ? 35.137 17.684 21.852 1.00 29.02 428 ILE A O 1
ATOM 896 N N . ILE A 1 165 ? 35.313 16.147 20.228 1.00 29.69 429 ILE A N 1
ATOM 897 C CA . ILE A 1 165 ? 34.110 16.588 19.547 1.00 30.17 429 ILE A CA 1
ATOM 898 C C . ILE A 1 165 ? 33.173 15.403 19.429 1.00 31.13 429 ILE A C 1
ATOM 899 O O . ILE A 1 165 ? 33.539 14.392 18.834 1.00 31.56 429 ILE A O 1
ATOM 904 N N . GLN A 1 166 ? 31.953 15.561 19.945 1.00 30.81 430 GLN A N 1
ATOM 905 C CA . GLN A 1 166 ? 30.988 14.499 19.980 1.00 31.10 430 GLN A CA 1
ATOM 906 C C . GLN A 1 166 ? 29.742 14.958 19.298 1.00 32.16 430 GLN A C 1
ATOM 907 O O . GLN A 1 166 ? 29.269 16.084 19.528 1.00 30.04 430 GLN A O 1
ATOM 913 N N . CYS A 1 167 ? 29.238 14.099 18.418 1.00 33.48 431 CYS A N 1
ATOM 914 C CA . CYS A 1 167 ? 28.019 14.405 17.679 1.00 36.48 431 CYS A CA 1
ATOM 915 C C . CYS A 1 167 ? 27.123 13.177 17.462 1.00 37.39 431 CYS A C 1
ATOM 916 O O . CYS A 1 167 ? 27.283 12.184 18.143 1.00 37.22 431 CYS A O 1
ATOM 919 N N . ASN A 1 168 ? 26.167 13.283 16.540 1.00 39.41 432 ASN A N 1
ATOM 920 C CA . ASN A 1 168 ? 25.183 12.242 16.285 1.00 41.80 432 ASN A CA 1
ATOM 921 C C . ASN A 1 168 ? 25.636 11.319 15.156 1.00 42.53 432 ASN A C 1
ATOM 922 O O . ASN A 1 168 ? 26.501 11.686 14.368 1.00 42.32 432 ASN A O 1
ATOM 927 N N . PRO A 1 169 ? 25.016 10.127 15.043 1.00 43.85 433 PRO A N 1
ATOM 928 C CA . PRO A 1 169 ? 25.317 9.248 13.910 1.00 44.73 433 PRO A CA 1
ATOM 929 C C . PRO A 1 169 ? 25.053 9.921 12.573 1.00 45.64 433 PRO A C 1
ATOM 930 O O . PRO A 1 169 ? 24.087 10.670 12.444 1.00 45.65 433 PRO A O 1
ATOM 934 N N . VAL A 1 170 ? 25.910 9.659 11.594 1.00 47.16 434 VAL A N 1
ATOM 935 C CA . VAL A 1 170 ? 25.659 10.063 10.203 1.00 48.46 434 VAL A CA 1
ATOM 936 C C . VAL A 1 170 ? 25.769 8.831 9.291 1.00 49.93 434 VAL A C 1
ATOM 937 O O . VAL A 1 170 ? 26.574 7.921 9.573 1.00 49.59 434 VAL A O 1
ATOM 941 N N . PRO A 1 171 ? 24.942 8.778 8.217 1.00 51.00 435 PRO A N 1
ATOM 942 C CA . PRO A 1 171 ? 24.941 7.659 7.258 1.00 51.42 435 PRO A CA 1
ATOM 943 C C . PRO A 1 171 ? 26.074 7.754 6.232 1.00 52.01 435 PRO A C 1
ATOM 944 O O . PRO A 1 171 ? 25.832 8.077 5.052 1.00 51.90 435 PRO A O 1
ATOM 948 N N . GLY A 1 172 ? 27.296 7.499 6.702 1.00 52.27 436 GLY A N 1
ATOM 949 C CA . GLY A 1 172 ? 28.490 7.515 5.859 1.00 52.64 436 GLY A CA 1
ATOM 950 C C . GLY A 1 172 ? 29.768 7.823 6.627 1.00 52.69 436 GLY A C 1
ATOM 951 O O . GLY A 1 172 ? 29.741 7.987 7.847 1.00 52.76 436 GLY A O 1
ATOM 952 N N . ASN A 1 173 ? 30.888 7.881 5.906 1.00 52.69 437 ASN A N 1
ATOM 953 C CA . ASN A 1 173 ? 32.171 8.325 6.470 1.00 52.74 437 ASN A CA 1
ATOM 954 C C . ASN A 1 173 ? 32.365 9.847 6.414 1.00 51.96 437 ASN A C 1
ATOM 955 O O . ASN A 1 173 ? 31.962 10.502 5.446 1.00 51.50 437 ASN A O 1
ATOM 960 N N . ILE A 1 174 ? 32.998 10.391 7.452 1.00 50.69 438 ILE A N 1
ATOM 961 C CA . ILE A 1 174 ? 33.160 11.832 7.584 1.00 49.07 438 ILE A CA 1
ATOM 962 C C . ILE A 1 174 ? 34.447 12.306 6.928 1.00 47.72 438 ILE A C 1
ATOM 963 O O . ILE A 1 174 ? 35.531 11.757 7.146 1.00 47.48 438 ILE A O 1
ATOM 968 N N . LYS A 1 175 ? 34.278 13.323 6.095 1.00 45.35 439 LYS A N 1
ATOM 969 C CA . LYS A 1 175 ? 35.347 13.958 5.383 1.00 43.77 439 LYS A CA 1
ATOM 970 C C . LYS A 1 175 ? 35.755 15.215 6.175 1.00 42.14 439 LYS A C 1
ATOM 971 O O . LYS A 1 175 ? 36.928 15.576 6.234 1.00 41.41 439 LYS A O 1
ATOM 977 N N . MET A 1 176 ? 34.783 15.855 6.810 1.00 39.79 440 MET A N 1
ATOM 978 C CA . MET A 1 176 ? 35.028 17.161 7.404 1.00 38.83 440 MET A CA 1
ATOM 979 C C . MET A 1 176 ? 33.982 17.509 8.440 1.00 36.48 440 MET A C 1
ATOM 980 O O . MET A 1 176 ? 32.802 17.222 8.245 1.00 37.03 440 MET A O 1
ATOM 985 N N . ILE A 1 177 ? 34.422 18.124 9.531 1.00 34.01 441 ILE A N 1
ATOM 986 C CA . ILE A 1 177 ? 33.534 18.713 10.502 1.00 32.29 441 ILE A CA 1
ATOM 987 C C . ILE A 1 177 ? 33.838 20.213 10.541 1.00 31.57 441 ILE A C 1
ATOM 988 O O . ILE A 1 177 ? 35.006 20.603 10.726 1.00 31.68 441 ILE A O 1
ATOM 993 N N . LYS A 1 178 ? 32.804 21.034 10.371 1.00 29.21 442 LYS A N 1
ATOM 994 C CA . LYS A 1 178 ? 32.906 22.486 10.498 1.00 29.24 442 LYS A CA 1
ATOM 995 C C . LYS A 1 178 ? 32.232 22.955 11.784 1.00 28.51 442 LYS A C 1
ATOM 996 O O . LYS A 1 178 ? 31.083 22.605 12.039 1.00 27.99 442 LYS A O 1
ATOM 1002 N N . ILE A 1 179 ? 32.958 23.710 12.607 1.00 27.81 443 ILE A N 1
ATOM 1003 C CA . ILE A 1 179 ? 32.389 24.290 13.804 1.00 27.45 443 ILE A CA 1
ATOM 1004 C C . ILE A 1 179 ? 32.000 25.703 13.389 1.00 28.16 443 ILE A C 1
ATOM 1005 O O . ILE A 1 179 ? 32.851 26.479 13.033 1.00 27.87 443 ILE A O 1
ATOM 1010 N N . LYS A 1 180 ? 30.699 25.998 13.389 1.00 29.56 444 LYS A N 1
ATOM 1011 C CA . LYS A 1 180 ? 30.146 27.278 12.922 1.00 30.55 444 LYS A CA 1
ATOM 1012 C C . LYS A 1 180 ? 29.885 28.276 14.061 1.00 30.23 444 LYS A C 1
ATOM 1013 O O . LYS A 1 180 ? 29.504 29.420 13.811 1.00 31.08 444 LYS A O 1
ATOM 1019 N N . SER A 1 181 ? 30.046 27.802 15.292 1.00 29.73 445 SER A N 1
ATOM 1020 C CA . SER A 1 181 ? 29.869 28.565 16.528 1.00 29.74 445 SER A CA 1
ATOM 1021 C C . SER A 1 181 ? 31.153 29.251 16.980 1.00 29.04 445 SER A C 1
ATOM 1022 O O . SER A 1 181 ? 32.223 28.708 16.783 1.00 28.60 445 SER A O 1
ATOM 1025 N N . VAL A 1 182 ? 31.033 30.394 17.657 1.00 28.57 446 VAL A N 1
ATOM 1026 C CA . VAL A 1 182 ? 32.163 30.993 18.326 1.00 27.17 446 VAL A CA 1
ATOM 1027 C C . VAL A 1 182 ? 32.279 30.334 19.697 1.00 27.35 446 VAL A C 1
ATOM 1028 O O . VAL A 1 182 ? 31.360 30.437 20.547 1.00 27.15 446 VAL A O 1
ATOM 1032 N N . MET A 1 183 ? 33.403 29.652 19.897 1.00 25.95 447 MET A N 1
ATOM 1033 C CA . MET A 1 183 ? 33.626 28.818 21.057 1.00 26.45 447 MET A CA 1
ATOM 1034 C C . MET A 1 183 ? 34.392 29.583 22.142 1.00 2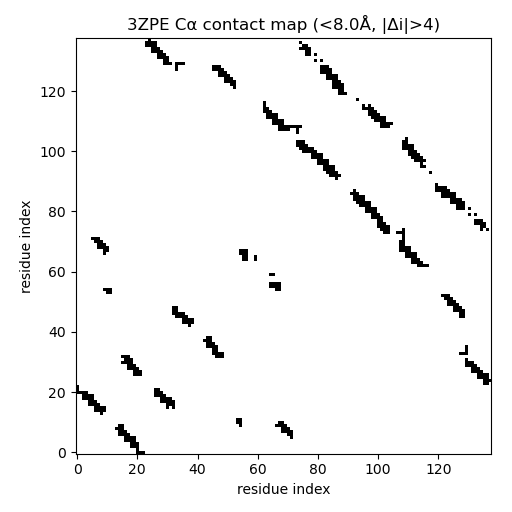6.72 447 MET A C 1
ATOM 1035 O O . MET A 1 183 ? 35.483 30.082 21.892 1.00 27.09 447 MET A O 1
ATOM 1040 N N . LEU A 1 184 ? 33.858 29.618 23.353 1.00 26.87 448 LEU A N 1
ATOM 1041 C CA . LEU A 1 184 ? 34.630 30.116 24.510 1.00 27.24 448 LEU A CA 1
ATOM 1042 C C . LEU A 1 184 ? 34.443 29.118 25.653 1.00 27.13 448 LEU A C 1
ATOM 1043 O O . LEU A 1 184 ? 33.322 28.741 25.942 1.00 27.17 448 LEU A O 1
ATOM 1048 N N . PHE A 1 185 ? 35.543 28.694 26.278 1.00 27.00 449 PHE A N 1
ATOM 1049 C CA . PHE A 1 185 ? 35.493 27.801 27.410 1.00 27.57 449 PHE A CA 1
ATOM 1050 C C . PHE A 1 185 ? 35.877 28.587 28.645 1.00 27.70 449 PHE A C 1
ATOM 1051 O O . PHE A 1 185 ? 36.917 29.224 28.652 1.00 27.90 449 PHE A O 1
ATOM 1059 N N . THR A 1 186 ? 35.081 28.506 29.701 1.00 28.13 450 THR A N 1
ATOM 1060 C CA . THR A 1 186 ? 35.519 28.960 31.037 1.00 29.09 450 THR A CA 1
ATOM 1061 C C . THR A 1 186 ? 36.011 27.742 31.827 1.00 31.16 450 THR A C 1
ATOM 1062 O O . THR A 1 186 ? 35.265 26.783 31.976 1.00 30.74 450 THR A O 1
ATOM 1066 N N . CYS A 1 187 ? 37.266 27.755 32.283 1.00 32.61 451 CYS A N 1
ATOM 1067 C CA . CYS A 1 187 ? 37.856 26.572 32.906 1.00 35.13 451 CYS A CA 1
ATOM 1068 C C . CYS A 1 187 ? 38.315 26.837 34.348 1.00 37.50 451 CYS A C 1
ATOM 1069 O O . CYS A 1 187 ? 38.712 27.959 34.686 1.00 37.30 451 CYS A O 1
ATOM 1072 N N . LEU A 1 188 ? 38.250 25.799 35.184 1.00 40.47 452 LEU A N 1
ATOM 1073 C CA . LEU A 1 188 ? 38.779 25.855 36.547 1.00 43.82 452 LEU A CA 1
ATOM 1074 C C . LEU A 1 188 ? 40.088 25.109 36.607 1.00 46.32 452 LEU A C 1
ATOM 1075 O O . LEU A 1 188 ? 40.146 23.913 36.312 1.00 46.75 452 LEU A O 1
ATOM 1080 N N . ILE A 1 189 ? 41.146 25.843 36.945 1.00 49.21 453 ILE A N 1
ATOM 1081 C CA . ILE A 1 189 ? 42.482 25.276 37.074 1.00 51.99 453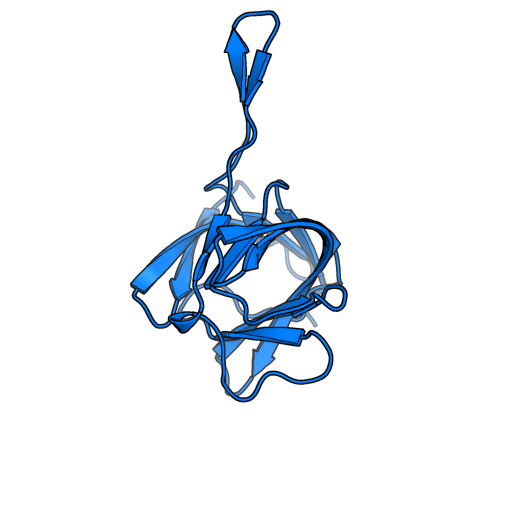 ILE A CA 1
ATOM 1082 C C . ILE A 1 189 ? 42.684 24.845 38.530 1.00 53.67 453 ILE A C 1
ATOM 1083 O O . ILE A 1 189 ? 42.580 25.668 39.435 1.00 53.99 453 ILE A O 1
ATOM 1088 N N . GLY A 1 190 ? 42.920 23.547 38.744 1.00 55.72 454 GLY A N 1
ATOM 1089 C CA . GLY A 1 190 ? 43.275 22.995 40.071 1.00 57.70 454 GLY A CA 1
ATOM 1090 C C . GLY A 1 190 ? 42.317 23.268 41.229 1.00 58.89 454 GLY A C 1
ATOM 1091 O O . GLY A 1 190 ? 42.383 24.333 41.904 1.00 59.47 454 GLY A O 1
#

B-factor: mean 41.96, std 10.05, range [22.75, 84.23]

Solvent-accessible surface area: 7872 Å² total; per-residue (Å²): 80,232,50,72,95,17,84,0,48,7,137,70,74,68,69,0,110,6,84,36,37,154,167,87,52,65,3,52,0,53,0,24,48,1,76,12,68,114,96,70,126,133,91,112,108,64,71,31,0,62,0,122,55,65,2,23,66,108,115,77,126,136,35,25,14,53,0,18,2,91,45,33,36,136,5,91,4,68,68,28,83,7,95,0,33,0,23,1,107,109,109,41,52,68,126,17,92,0,93,0,71,2,26,48,128,128,38,47,2,22,0,30,0,80,17,73,106,24,102,46,103,20,62,21,0,48,0,46,17,67,0,80,0,64,1,140,59,135

Secondary structure (DSSP, 8-state):
-PPEEEEEEETT--EEEEEEEE-SSEEEEEE-TT--EEEETTEEE---EEEEGGGS-SS-BTTEEEEEEEES-------EEEEEEEEETTS-EEEEEEEEEEEEETTEEEEEEE----SS-EEEEEE-SPPEEEEE--

Foldseek 3Di:
DDWDKDWKAFPVGDIFIWIWDPPPLKIKIWTDPWDWDDPDPPDIDFGWDKDFPSQFDPPDPQQKTKGWIDTDDAAFFDKDWFWKWWQAPVRDIDTWTWIWTWHADPNTIMIIIGTDDDDHHTGMMITRDTDMTMGGHD

Sequence (138 aa):
GRATNGQFVTKTAKVLRYKFVRWDALLIIQFIDNIGVMENPTFYRNKSIELRSADFLSPMLNNTYIVPLNGGVRVESPTIPVQLEVILENNSSFIQVGFVRLTVKNGNPHMIIQCNPVPGNIKMIKIKSVMLFTCLIG

CATH classification: 2.60.90.50

Radius of gyration: 15.25 Å; Cα contacts (8 Å, |Δi|>4): 330; chains: 1; bounding box: 30×42×41 Å